Protein AF-A0A5J6SRC1-F1 (afdb_monomer_lite)

Radius of gyration: 18.3 Å; chains: 1; bounding box: 42×21×58 Å

Foldseek 3Di:
DVVVVVVVVVVVVVVLVCLLPQDFDDPVRLVVLVVVCLCPPDPVDPFPNDPCVPFPPVQWDKDKDQDDDDVSVSSSFIWIWIWGDDDPFTKIFTARRRPRHTDDIDGRRD

Structure (mmCIF, N/CA/C/O backbone):
data_AF-A0A5J6SRC1-F1
#
_entry.id   AF-A0A5J6SRC1-F1
#
loop_
_atom_site.group_PDB
_atom_site.id
_atom_site.type_symbol
_atom_site.label_atom_id
_atom_site.label_alt_id
_atom_site.label_comp_id
_atom_site.label_asym_id
_atom_site.label_entity_id
_atom_site.label_seq_id
_atom_site.pdbx_PDB_ins_code
_atom_site.Cartn_x
_atom_site.Cartn_y
_atom_site.Cartn_z
_atom_site.occupancy
_atom_site.B_iso_or_equiv
_atom_site.auth_seq_id
_atom_site.auth_comp_id
_atom_site.auth_asym_id
_atom_site.auth_atom_id
_atom_site.pdbx_PDB_model_num
ATOM 1 N N . MET A 1 1 ? 18.036 0.188 -40.058 1.00 63.09 1 MET A N 1
ATOM 2 C CA . MET A 1 1 ? 17.270 -0.714 -39.164 1.00 63.09 1 MET A CA 1
ATOM 3 C C . MET A 1 1 ? 17.969 -0.987 -37.830 1.00 63.09 1 MET A C 1
ATOM 5 O O . MET A 1 1 ? 17.403 -0.605 -36.818 1.00 63.09 1 MET A O 1
ATOM 9 N N . LYS A 1 2 ? 19.204 -1.527 -37.780 1.00 75.25 2 LYS A N 1
ATOM 10 C CA . LYS A 1 2 ? 19.902 -1.819 -36.500 1.00 75.25 2 LYS A CA 1
ATOM 11 C C . LYS A 1 2 ? 20.014 -0.628 -35.526 1.00 75.25 2 LYS A C 1
ATOM 13 O O . LYS A 1 2 ? 19.774 -0.808 -34.344 1.00 75.25 2 LYS A O 1
ATOM 18 N N . LYS A 1 3 ? 20.324 0.585 -36.006 1.00 82.38 3 LYS A N 1
ATOM 19 C CA . LYS A 1 3 ? 20.425 1.791 -35.151 1.00 82.38 3 LYS A CA 1
ATOM 20 C C . LYS A 1 3 ? 19.085 2.204 -34.522 1.00 82.38 3 LYS A C 1
ATOM 22 O O . LYS A 1 3 ? 19.060 2.622 -33.375 1.00 82.38 3 LYS A O 1
ATOM 27 N N . ILE A 1 4 ? 17.986 2.041 -35.261 1.00 87.44 4 ILE A N 1
ATOM 28 C CA . ILE A 1 4 ? 16.624 2.340 -34.788 1.00 87.44 4 ILE A CA 1
ATOM 29 C C . ILE A 1 4 ? 16.205 1.304 -33.740 1.00 87.44 4 ILE A C 1
ATOM 31 O O . ILE A 1 4 ? 15.677 1.664 -32.697 1.00 87.44 4 ILE A O 1
ATOM 35 N N . PHE A 1 5 ? 16.516 0.027 -33.988 1.00 89.25 5 PHE A N 1
ATOM 36 C CA . PHE A 1 5 ? 16.279 -1.055 -33.034 1.00 89.25 5 PHE A CA 1
ATOM 37 C C . PHE A 1 5 ? 17.030 -0.829 -31.715 1.00 89.25 5 PHE A C 1
ATOM 39 O O . PHE A 1 5 ? 16.420 -0.868 -30.655 1.00 89.25 5 PHE A O 1
ATOM 46 N N . TRP A 1 6 ? 18.328 -0.509 -31.774 1.00 92.06 6 TRP A N 1
ATOM 47 C CA . TRP A 1 6 ? 19.110 -0.191 -30.576 1.00 92.06 6 TRP A CA 1
ATOM 48 C C . TRP A 1 6 ? 18.601 1.056 -29.849 1.00 92.06 6 TRP A C 1
ATOM 50 O O . TRP A 1 6 ? 18.530 1.041 -28.625 1.00 92.06 6 TRP A O 1
ATOM 60 N N . GLY A 1 7 ? 18.191 2.095 -30.584 1.00 91.81 7 GLY A N 1
ATOM 61 C CA . GLY A 1 7 ? 17.549 3.270 -29.992 1.00 91.81 7 GLY A CA 1
ATOM 62 C C . GLY A 1 7 ? 16.294 2.899 -29.201 1.00 91.81 7 GLY A C 1
ATOM 63 O O . GLY A 1 7 ? 16.156 3.301 -28.052 1.00 91.81 7 GLY A O 1
ATOM 64 N N . LEU A 1 8 ? 15.432 2.053 -29.772 1.00 93.00 8 LEU A N 1
ATOM 65 C CA . LEU A 1 8 ? 14.214 1.588 -29.110 1.00 93.00 8 LEU A CA 1
ATOM 66 C C . LEU A 1 8 ? 14.512 0.737 -27.867 1.00 93.00 8 LEU A C 1
ATOM 68 O O . LEU A 1 8 ? 13.891 0.943 -26.829 1.00 93.00 8 LEU A O 1
ATOM 72 N N . VAL A 1 9 ? 15.493 -0.166 -27.938 1.00 92.56 9 VAL A N 1
ATOM 73 C CA . VAL A 1 9 ? 15.919 -0.981 -26.785 1.00 92.56 9 VAL A CA 1
ATOM 74 C C . VAL A 1 9 ? 16.428 -0.099 -25.643 1.00 92.56 9 VAL A C 1
ATOM 76 O O . VAL A 1 9 ? 16.044 -0.308 -24.493 1.00 92.56 9 VAL A O 1
ATOM 79 N N . VAL A 1 10 ? 17.240 0.918 -25.948 1.00 93.31 10 VAL A N 1
ATOM 80 C CA . VAL A 1 10 ? 17.735 1.869 -24.941 1.00 93.31 10 VAL A CA 1
ATOM 81 C C . VAL A 1 10 ? 16.585 2.678 -24.341 1.00 93.31 10 VAL A C 1
ATOM 83 O O . VAL A 1 10 ? 16.507 2.796 -23.121 1.00 93.31 10 VAL A O 1
ATOM 86 N N . SER A 1 11 ? 15.655 3.179 -25.160 1.00 91.25 11 SER A N 1
ATOM 87 C CA . SER A 1 11 ? 14.478 3.907 -24.668 1.00 91.25 11 SER A CA 1
ATOM 88 C C . SER A 1 11 ? 13.617 3.056 -23.732 1.00 91.25 11 SER A C 1
ATOM 90 O O . SER A 1 11 ? 13.216 3.535 -22.674 1.00 91.25 11 SER A O 1
ATOM 92 N N . VAL A 1 12 ? 13.377 1.786 -24.074 1.00 90.62 12 VAL A N 1
ATOM 93 C CA . VAL A 1 12 ? 12.644 0.851 -23.206 1.00 90.62 12 VAL A CA 1
ATOM 94 C C . VAL A 1 12 ? 13.405 0.617 -21.899 1.00 90.62 12 VAL A C 1
ATOM 96 O O . VAL A 1 12 ? 12.800 0.678 -20.832 1.00 90.62 12 VAL A O 1
ATOM 99 N N . GLY A 1 13 ? 14.725 0.421 -21.956 1.00 89.12 13 GLY A N 1
ATOM 100 C CA . GLY A 1 13 ? 15.557 0.250 -20.762 1.00 89.12 13 GLY A CA 1
ATOM 101 C C . GLY A 1 13 ? 15.501 1.448 -19.808 1.00 89.12 13 GLY A C 1
ATOM 102 O O . GLY A 1 13 ? 15.370 1.263 -18.599 1.00 89.12 13 GLY A O 1
ATOM 103 N N . ILE A 1 14 ? 15.524 2.674 -20.343 1.00 89.94 14 ILE A N 1
ATOM 104 C CA . ILE A 1 14 ? 15.403 3.906 -19.546 1.00 89.94 14 ILE A CA 1
ATOM 105 C C . ILE A 1 14 ? 14.032 3.982 -18.868 1.00 89.94 14 ILE A C 1
ATOM 107 O O . ILE A 1 14 ? 13.965 4.264 -17.674 1.00 89.94 14 ILE A O 1
ATOM 111 N N . LEU A 1 15 ? 12.947 3.691 -19.596 1.00 86.94 15 LEU A N 1
ATOM 112 C CA . LEU A 1 15 ? 11.597 3.686 -19.025 1.00 86.94 15 LEU A CA 1
ATOM 113 C C . LEU A 1 15 ? 11.468 2.655 -17.900 1.00 86.94 15 LEU A C 1
ATOM 115 O O . LEU A 1 15 ? 10.973 2.984 -16.826 1.00 86.94 15 LEU A O 1
ATOM 119 N N . PHE A 1 16 ? 11.966 1.434 -18.106 1.00 84.44 16 PHE A N 1
ATOM 120 C CA . PHE A 1 16 ? 11.972 0.410 -17.060 1.00 84.44 16 PHE A CA 1
ATOM 121 C C . PHE A 1 16 ? 12.766 0.855 -15.832 1.00 84.44 16 PHE A C 1
ATOM 123 O O . PHE A 1 16 ? 12.273 0.716 -14.716 1.00 84.44 16 PHE A O 1
ATOM 130 N N . SER A 1 17 ? 13.956 1.435 -16.023 1.00 83.94 17 SER A N 1
ATOM 131 C CA . SER A 1 17 ? 14.759 1.952 -14.909 1.00 83.94 17 SER A CA 1
ATOM 132 C C . SER A 1 17 ? 14.043 3.073 -14.155 1.00 83.94 17 SER A C 1
ATOM 134 O O . SER A 1 17 ? 14.117 3.115 -12.930 1.00 83.94 17 SER A O 1
ATOM 136 N N . TYR A 1 18 ? 13.343 3.960 -14.866 1.00 85.56 18 TYR A N 1
ATOM 137 C CA . TYR A 1 18 ? 12.572 5.045 -14.265 1.00 85.56 18 TYR A CA 1
ATOM 138 C C . TYR A 1 18 ? 11.439 4.508 -13.383 1.00 85.56 18 TYR A C 1
ATOM 140 O O . TYR A 1 18 ? 11.330 4.896 -12.223 1.00 85.56 18 TYR A O 1
ATOM 148 N N . TYR A 1 19 ? 10.644 3.563 -13.894 1.00 80.81 19 TYR A N 1
ATOM 149 C CA . TYR A 1 19 ? 9.563 2.950 -13.117 1.00 80.81 19 TYR A CA 1
ATOM 150 C C . TYR A 1 19 ? 10.077 2.121 -11.936 1.00 80.81 19 TYR A C 1
ATOM 152 O O . TYR A 1 19 ? 9.457 2.125 -10.877 1.00 80.81 19 TYR A O 1
ATOM 160 N N . TYR A 1 20 ? 11.218 1.447 -12.089 1.00 79.19 20 TYR A N 1
ATOM 161 C CA . TYR A 1 20 ? 11.799 0.624 -11.028 1.00 79.19 20 TYR A CA 1
ATOM 162 C C . TYR A 1 20 ? 12.347 1.454 -9.855 1.00 79.19 20 TYR A C 1
ATOM 164 O O . TYR A 1 20 ? 12.313 1.005 -8.713 1.00 79.19 20 TYR A O 1
ATOM 172 N N . GLN A 1 21 ? 12.854 2.661 -10.126 1.00 81.69 21 GLN A N 1
ATOM 173 C CA . GLN A 1 21 ? 13.412 3.569 -9.113 1.00 81.69 21 GLN A CA 1
ATOM 174 C C . GLN A 1 21 ? 12.392 4.571 -8.560 1.00 81.69 21 GLN A C 1
ATOM 176 O O . GLN A 1 21 ? 12.761 5.448 -7.777 1.00 81.69 21 GLN A O 1
ATOM 181 N N . MET A 1 22 ? 11.129 4.490 -8.982 1.00 81.88 22 MET A N 1
ATOM 182 C CA . MET A 1 22 ? 10.121 5.460 -8.576 1.00 81.88 22 MET A CA 1
ATOM 183 C C . MET A 1 22 ? 9.937 5.403 -7.046 1.00 81.88 22 MET A C 1
ATOM 185 O O . MET A 1 22 ? 9.818 4.308 -6.491 1.00 81.88 22 MET A O 1
ATOM 189 N N . PRO A 1 23 ? 9.957 6.546 -6.336 1.00 83.94 23 PRO A N 1
ATOM 190 C CA . PRO A 1 23 ? 9.818 6.543 -4.887 1.00 83.94 23 PRO A CA 1
ATOM 191 C C . PRO A 1 23 ? 8.415 6.076 -4.489 1.00 83.94 23 PRO A C 1
ATOM 193 O O . PRO A 1 23 ? 7.425 6.442 -5.125 1.00 83.94 23 PRO A O 1
ATOM 196 N N . ILE A 1 24 ? 8.346 5.273 -3.430 1.00 86.94 24 ILE A N 1
ATOM 197 C CA . ILE A 1 24 ? 7.088 4.865 -2.801 1.00 86.94 24 ILE A CA 1
ATOM 198 C C . ILE A 1 24 ? 6.754 5.792 -1.633 1.00 86.94 24 ILE A C 1
ATOM 200 O O . ILE A 1 24 ? 7.644 6.384 -1.019 1.00 86.94 24 ILE A O 1
ATOM 204 N N . MET A 1 25 ? 5.467 5.883 -1.321 1.00 86.00 25 MET A N 1
ATOM 205 C CA . MET A 1 25 ? 4.951 6.585 -0.159 1.00 86.00 25 MET A CA 1
ATOM 206 C C . MET A 1 25 ? 5.504 5.980 1.128 1.00 86.00 25 MET A C 1
ATOM 208 O O . MET A 1 25 ? 5.620 4.764 1.293 1.00 86.00 25 MET A O 1
ATOM 212 N N . THR A 1 26 ? 5.801 6.859 2.070 1.00 84.88 26 THR A N 1
ATOM 213 C CA . THR A 1 26 ? 6.153 6.500 3.438 1.00 84.88 26 THR A CA 1
ATOM 214 C C . THR A 1 26 ? 4.926 5.996 4.198 1.00 84.88 26 THR A C 1
ATOM 216 O O . THR A 1 26 ? 3.787 6.332 3.873 1.00 84.88 26 THR A O 1
ATOM 219 N N . ALA A 1 27 ? 5.143 5.236 5.274 1.00 79.50 27 ALA A N 1
ATOM 220 C CA . ALA A 1 27 ? 4.050 4.751 6.121 1.00 79.50 27 ALA A CA 1
ATOM 221 C C . ALA A 1 27 ? 3.148 5.889 6.648 1.00 79.50 27 ALA A C 1
ATOM 223 O O . ALA A 1 27 ? 1.937 5.711 6.769 1.00 79.50 27 ALA A O 1
ATOM 224 N N . ASN A 1 28 ? 3.717 7.073 6.907 1.00 80.38 28 ASN A N 1
ATOM 225 C CA . ASN A 1 28 ? 2.958 8.241 7.353 1.00 80.38 28 ASN A CA 1
ATOM 226 C C . ASN A 1 28 ? 2.031 8.778 6.250 1.00 80.38 28 ASN A C 1
ATOM 228 O O . ASN A 1 28 ? 0.850 9.004 6.491 1.00 80.38 28 ASN A O 1
ATOM 232 N N . GLU A 1 29 ? 2.535 8.919 5.022 1.00 85.69 29 GLU A N 1
ATOM 233 C CA . GLU A 1 29 ? 1.730 9.360 3.872 1.00 85.69 29 GLU A CA 1
ATOM 234 C C . GLU A 1 29 ? 0.600 8.375 3.552 1.00 85.69 29 GLU A C 1
ATOM 236 O O . GLU A 1 29 ? -0.528 8.789 3.281 1.00 85.69 29 GLU A O 1
ATOM 241 N N . VAL A 1 30 ? 0.883 7.070 3.638 1.00 84.06 30 VAL A N 1
ATOM 242 C CA . VAL A 1 30 ? -0.118 6.005 3.469 1.00 84.06 30 VAL A CA 1
ATOM 243 C C . VAL A 1 30 ? -1.204 6.116 4.536 1.00 84.06 30 VAL A C 1
ATOM 245 O O . VAL A 1 30 ? -2.388 6.042 4.216 1.00 84.06 30 VAL A O 1
ATOM 248 N N . THR A 1 31 ? -0.808 6.325 5.792 1.00 80.00 31 THR A N 1
ATOM 249 C CA . THR A 1 31 ? -1.740 6.449 6.919 1.00 80.00 31 THR A CA 1
ATOM 250 C C . THR A 1 31 ? -2.637 7.672 6.761 1.00 80.00 31 THR A C 1
ATOM 252 O O . THR A 1 31 ? -3.853 7.550 6.890 1.00 80.00 31 THR A O 1
ATOM 255 N N . ILE A 1 32 ? -2.067 8.830 6.407 1.00 83.12 32 ILE A N 1
ATOM 256 C CA . ILE A 1 32 ? -2.826 10.062 6.147 1.00 83.12 32 ILE A CA 1
ATOM 257 C C . ILE A 1 32 ? -3.849 9.834 5.030 1.00 83.12 32 ILE A C 1
ATOM 259 O O . ILE A 1 32 ? -5.021 10.164 5.194 1.00 83.12 32 ILE A O 1
ATOM 263 N N . LYS A 1 33 ? -3.450 9.199 3.924 1.00 84.19 33 LYS A N 1
ATOM 264 C CA . LYS A 1 33 ? -4.380 8.899 2.831 1.00 84.19 33 LYS A CA 1
ATOM 265 C C . LYS A 1 33 ? -5.473 7.910 3.202 1.00 84.19 33 LYS A C 1
ATOM 267 O O . LYS A 1 33 ? -6.613 8.074 2.779 1.00 84.19 33 LYS A O 1
ATOM 272 N N . ALA A 1 34 ? -5.143 6.873 3.965 1.00 79.62 34 ALA A N 1
ATOM 273 C CA . ALA A 1 34 ? -6.142 5.923 4.431 1.00 79.62 34 ALA A CA 1
ATOM 274 C C . ALA A 1 34 ? -7.170 6.612 5.336 1.00 79.62 34 ALA A C 1
ATOM 276 O O . ALA A 1 34 ? -8.368 6.412 5.164 1.00 79.62 34 ALA A O 1
ATOM 277 N N . ILE A 1 35 ? -6.704 7.485 6.232 1.00 77.81 35 ILE A N 1
ATOM 278 C CA . ILE A 1 35 ? -7.541 8.358 7.059 1.00 77.81 35 ILE A CA 1
ATOM 279 C C . ILE A 1 35 ? -8.471 9.212 6.187 1.00 77.81 35 ILE A C 1
ATOM 281 O O . ILE A 1 35 ? -9.676 9.230 6.427 1.00 77.81 35 ILE A O 1
ATOM 285 N N . GLU A 1 36 ? -7.950 9.878 5.155 1.00 81.56 36 GLU A N 1
ATOM 286 C CA . GLU A 1 36 ? -8.763 10.686 4.234 1.00 81.56 36 GLU A CA 1
ATOM 287 C C . GLU A 1 36 ? -9.857 9.857 3.539 1.00 81.56 36 GLU A C 1
ATOM 289 O O . GLU A 1 36 ? -11.005 10.297 3.448 1.00 81.56 36 GLU A O 1
ATOM 294 N N . ILE A 1 37 ? -9.523 8.641 3.093 1.00 79.00 37 ILE A N 1
ATOM 295 C CA . ILE A 1 37 ? -10.468 7.716 2.448 1.00 79.00 37 ILE A CA 1
ATOM 296 C C . ILE A 1 37 ? -11.547 7.252 3.432 1.00 79.00 37 ILE A C 1
ATOM 298 O O . ILE A 1 37 ? -12.705 7.125 3.051 1.00 79.00 37 ILE A O 1
ATOM 302 N N . LEU A 1 38 ? -11.199 7.023 4.697 1.00 75.38 38 LEU A N 1
ATOM 303 C CA . LEU A 1 38 ? -12.147 6.572 5.720 1.00 75.38 38 LEU A CA 1
ATOM 304 C C . LEU A 1 38 ? -13.078 7.683 6.207 1.00 75.38 38 LEU A C 1
ATOM 306 O O . LEU A 1 38 ? -14.211 7.402 6.580 1.00 75.38 38 LEU A O 1
ATOM 310 N N . GLN A 1 39 ? -12.631 8.942 6.185 1.00 75.31 39 GLN A N 1
ATOM 311 C CA . GLN A 1 39 ? -13.484 10.094 6.507 1.00 75.31 39 GLN A CA 1
ATOM 312 C C . GLN A 1 39 ? -14.510 10.386 5.410 1.00 75.31 39 GLN A C 1
ATOM 314 O O . GLN A 1 39 ? -15.596 10.893 5.694 1.00 75.31 39 GLN A O 1
ATOM 319 N N . LYS A 1 40 ? -14.158 10.101 4.154 1.00 74.94 40 LYS A N 1
ATOM 320 C CA . LYS A 1 40 ? -15.038 10.237 2.991 1.00 74.94 40 LYS A CA 1
ATOM 321 C C . LYS A 1 40 ? -15.008 8.946 2.179 1.00 74.94 40 LYS A C 1
ATOM 323 O O . LYS A 1 40 ? -14.422 8.933 1.090 1.00 74.94 40 LYS A O 1
ATOM 328 N N . PRO A 1 41 ? -15.624 7.867 2.698 1.00 71.69 41 PRO A N 1
ATOM 329 C CA . PRO A 1 41 ? -15.702 6.633 1.947 1.00 71.69 41 PRO A CA 1
ATOM 330 C C . PRO A 1 41 ? -16.473 6.906 0.645 1.00 71.69 41 PRO A C 1
ATOM 332 O O . PRO A 1 41 ? -17.420 7.700 0.649 1.00 71.69 41 PRO A O 1
ATOM 335 N N . PRO A 1 42 ? -16.074 6.297 -0.483 1.00 68.94 42 PRO A N 1
ATOM 336 C CA . PRO A 1 42 ? -16.867 6.333 -1.707 1.00 68.94 42 PRO A CA 1
ATOM 337 C C . PRO A 1 42 ? -18.315 5.911 -1.410 1.00 68.94 42 PRO A C 1
ATOM 339 O O . PRO A 1 42 ? -18.516 5.003 -0.611 1.00 68.94 42 PRO A O 1
ATOM 342 N N . GLU A 1 43 ? -19.322 6.512 -2.055 1.00 67.31 43 GLU A N 1
ATOM 343 C CA . GLU A 1 43 ? -20.749 6.189 -1.808 1.00 67.31 43 GLU A CA 1
ATOM 344 C C . GLU A 1 43 ? -21.082 4.696 -1.983 1.00 67.31 43 GLU A C 1
ATOM 346 O O . GLU A 1 43 ? -22.028 4.174 -1.397 1.00 67.31 43 GLU A O 1
ATOM 351 N N . GLU A 1 44 ? -20.269 3.995 -2.771 1.00 66.50 44 GLU A N 1
ATOM 352 C CA . GLU A 1 44 ? -20.336 2.551 -2.991 1.00 66.50 44 GLU A CA 1
ATOM 353 C C . GLU A 1 44 ? -20.049 1.735 -1.717 1.00 66.50 44 GLU A C 1
ATOM 355 O O . GLU A 1 44 ? -20.306 0.530 -1.673 1.00 66.50 44 GLU A O 1
ATOM 360 N N . TRP A 1 45 ? -19.514 2.367 -0.672 1.00 67.00 45 TRP A N 1
ATOM 361 C CA . TRP A 1 45 ? -19.098 1.722 0.563 1.00 67.00 45 TRP A CA 1
ATOM 362 C C . TRP A 1 45 ? -20.042 2.031 1.715 1.00 67.00 45 TRP A C 1
ATOM 364 O O . TRP A 1 45 ? -20.146 3.154 2.199 1.00 67.00 45 TRP A O 1
ATOM 374 N N . LYS A 1 46 ? -20.661 0.973 2.242 1.00 60.53 46 LYS A N 1
ATOM 375 C CA . LYS A 1 46 ? -21.431 0.998 3.492 1.00 60.53 46 LYS A CA 1
ATOM 376 C C . LYS A 1 46 ? -20.521 0.834 4.711 1.00 60.53 46 LYS A C 1
ATOM 378 O O . LYS A 1 46 ? -20.829 0.049 5.602 1.00 60.53 46 LYS A O 1
ATOM 383 N N . PHE A 1 47 ? -19.373 1.508 4.724 1.00 62.94 47 PHE A N 1
ATOM 384 C CA . PHE A 1 47 ? -18.524 1.485 5.908 1.00 62.94 47 PHE A CA 1
ATOM 385 C C . PHE A 1 47 ? -19.148 2.412 6.959 1.00 62.94 47 PHE A C 1
ATOM 387 O O . PHE A 1 47 ? -19.498 3.546 6.614 1.00 62.94 47 PHE A O 1
ATOM 394 N N . PRO A 1 48 ? -19.348 1.965 8.212 1.00 60.00 48 PRO A N 1
ATOM 395 C CA . PRO A 1 48 ? -19.792 2.870 9.261 1.00 60.00 48 PRO A CA 1
ATOM 396 C C . PRO A 1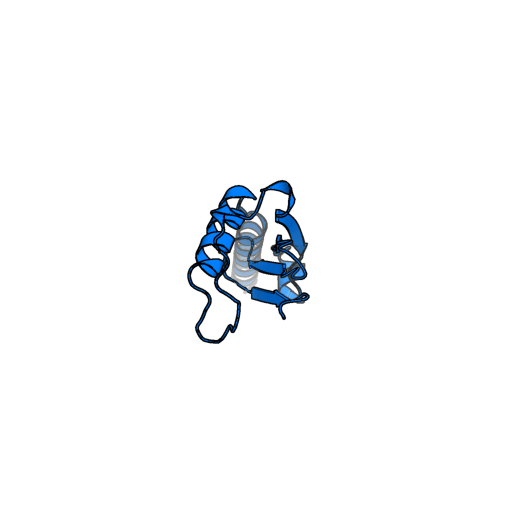 48 ? -18.765 3.995 9.387 1.00 60.00 48 PRO A C 1
ATOM 398 O O . PRO A 1 48 ? -17.561 3.752 9.341 1.00 60.00 48 PRO A O 1
ATOM 401 N N . TYR A 1 49 ? -19.229 5.235 9.505 1.00 61.41 49 TYR A N 1
ATOM 402 C CA . TYR A 1 49 ? -18.341 6.358 9.777 1.00 61.41 49 TYR A CA 1
ATOM 403 C C . TYR A 1 49 ? -17.627 6.091 11.108 1.00 61.41 49 TYR A C 1
ATOM 405 O O . TYR A 1 49 ? -18.267 6.086 12.159 1.00 61.41 49 TYR A O 1
ATOM 413 N N . VAL A 1 50 ? -16.323 5.815 11.057 1.00 61.28 50 VAL A N 1
ATOM 414 C CA . VAL A 1 50 ? -15.502 5.613 12.253 1.00 61.28 50 VAL A CA 1
ATOM 415 C C . VAL A 1 50 ? -14.783 6.919 12.545 1.00 61.28 50 VAL A C 1
ATOM 417 O O . VAL A 1 50 ? -14.006 7.413 11.724 1.00 61.28 50 VAL A O 1
ATOM 420 N N . GLU A 1 51 ? -15.029 7.491 13.723 1.00 60.66 51 GLU A N 1
ATOM 421 C CA . GLU A 1 51 ? -14.237 8.620 14.192 1.00 60.66 51 GLU A CA 1
ATOM 422 C C . GLU A 1 51 ? -12.807 8.148 14.463 1.00 60.66 51 GLU A C 1
ATOM 424 O O . GLU A 1 51 ? -12.502 7.503 15.459 1.00 60.66 51 GLU A O 1
ATOM 429 N N . LEU A 1 52 ? -11.896 8.498 13.556 1.00 60.47 52 LEU A N 1
ATOM 430 C CA . LEU A 1 52 ? -10.480 8.123 13.619 1.00 60.47 52 LEU A CA 1
ATOM 431 C C . LEU A 1 52 ? -9.763 8.578 14.899 1.00 60.47 52 LEU A C 1
ATOM 433 O O . LEU A 1 52 ? -8.691 8.065 15.203 1.00 60.47 52 LEU A O 1
ATOM 437 N N . LYS A 1 53 ? -10.339 9.526 15.653 1.00 60.09 53 LYS A N 1
ATOM 438 C CA . LYS A 1 53 ? -9.825 9.934 16.969 1.00 60.09 53 LYS A CA 1
ATOM 439 C C . LYS A 1 53 ? -9.843 8.797 17.992 1.00 60.09 53 LYS A C 1
ATOM 441 O O . LYS A 1 53 ? -9.045 8.844 18.923 1.00 60.09 53 LYS A O 1
ATOM 446 N N . ASP A 1 54 ? -10.690 7.791 17.792 1.00 62.25 54 ASP A N 1
ATOM 447 C CA . ASP A 1 54 ? -10.831 6.652 18.699 1.00 62.25 54 ASP A CA 1
ATOM 448 C C . ASP A 1 54 ? -9.944 5.456 18.326 1.00 62.25 54 ASP A C 1
ATOM 450 O O . ASP A 1 54 ? -9.937 4.454 19.040 1.00 62.25 54 ASP A O 1
ATOM 454 N N . ILE A 1 55 ? -9.190 5.527 17.221 1.00 68.38 55 ILE A N 1
ATOM 455 C CA . ILE A 1 55 ? -8.336 4.420 16.778 1.00 68.38 55 ILE A CA 1
ATOM 456 C C . ILE A 1 55 ? -6.899 4.673 17.248 1.00 68.38 55 ILE A C 1
ATOM 458 O O . ILE A 1 55 ? -6.216 5.535 16.687 1.00 68.38 55 ILE A O 1
ATOM 462 N N . PRO A 1 56 ? -6.395 3.938 18.255 1.00 72.75 56 PRO A N 1
ATOM 463 C CA . PRO A 1 56 ? -4.997 4.048 18.642 1.00 72.75 56 PRO A CA 1
ATOM 464 C C . PRO A 1 56 ? -4.099 3.585 17.487 1.00 72.75 56 PRO A C 1
ATOM 466 O O . PRO A 1 56 ? -4.419 2.629 16.783 1.00 72.75 56 PRO A O 1
ATOM 469 N N . LEU A 1 57 ? -2.941 4.232 17.318 1.00 70.81 57 LEU A N 1
ATOM 470 C CA . LEU A 1 57 ? -1.942 3.872 16.294 1.00 70.81 57 LEU A CA 1
ATOM 471 C C . LEU A 1 57 ? -1.533 2.391 16.359 1.00 70.81 57 LEU A C 1
ATOM 473 O O . LEU A 1 57 ? -1.201 1.796 15.343 1.00 70.81 57 LEU A O 1
ATOM 477 N N . GLU A 1 58 ? -1.602 1.794 17.547 1.00 76.94 58 GLU A N 1
ATOM 478 C CA . GLU A 1 58 ? -1.331 0.377 17.821 1.00 76.94 58 GLU A CA 1
ATOM 479 C C . GLU A 1 58 ? -2.271 -0.574 17.061 1.00 76.94 58 GLU A C 1
ATOM 481 O O . GLU A 1 58 ? -1.905 -1.707 16.746 1.00 76.94 58 GLU A O 1
ATOM 486 N N . ASN A 1 59 ? -3.471 -0.095 16.727 1.00 79.50 59 ASN A N 1
ATOM 487 C CA . ASN A 1 59 ? -4.478 -0.838 15.981 1.00 79.50 59 ASN A CA 1
ATOM 488 C C . ASN A 1 59 ? -4.361 -0.647 14.464 1.00 79.50 59 ASN A C 1
ATOM 490 O O . ASN A 1 59 ? -5.140 -1.246 13.720 1.00 79.50 59 ASN A O 1
ATOM 494 N N . ILE A 1 60 ? -3.414 0.174 14.001 1.00 80.44 60 ILE A N 1
ATOM 495 C CA . ILE A 1 60 ? -3.146 0.412 12.585 1.00 80.44 60 ILE A CA 1
ATOM 496 C C . ILE A 1 60 ? -1.887 -0.364 12.206 1.00 80.44 60 ILE A C 1
ATOM 498 O O . ILE A 1 60 ? -0.777 -0.042 12.626 1.00 80.44 60 ILE A O 1
ATOM 502 N N . GLN A 1 61 ? -2.051 -1.391 11.380 1.00 86.00 61 GLN A N 1
ATOM 503 C CA . GLN A 1 61 ? -0.935 -2.134 10.810 1.00 86.00 61 GLN A CA 1
ATOM 504 C C . GLN A 1 61 ? -0.733 -1.715 9.364 1.00 86.00 61 GLN A C 1
ATOM 506 O O . GLN A 1 61 ? -1.650 -1.817 8.559 1.00 86.00 61 GLN A O 1
ATOM 511 N N . VAL A 1 62 ? 0.481 -1.279 9.032 1.00 86.56 62 VAL A N 1
ATOM 512 C CA . VAL A 1 62 ? 0.863 -0.927 7.662 1.00 86.56 62 VAL A CA 1
ATOM 513 C C . VAL A 1 62 ? 1.876 -1.942 7.162 1.00 86.56 62 VAL A C 1
ATOM 515 O O . VAL A 1 62 ? 2.919 -2.144 7.785 1.00 86.56 62 VAL A O 1
ATOM 518 N N . GLN A 1 63 ? 1.579 -2.578 6.037 1.00 89.00 63 GLN A N 1
ATOM 519 C CA . GLN A 1 63 ? 2.448 -3.554 5.392 1.00 89.00 63 GLN A CA 1
ATOM 520 C C . GLN A 1 63 ? 2.671 -3.169 3.935 1.00 89.00 63 GLN A C 1
ATOM 522 O O . GLN A 1 63 ? 1.746 -2.768 3.236 1.00 89.00 63 GLN A O 1
ATOM 527 N N . LEU A 1 64 ? 3.910 -3.298 3.467 1.00 88.75 64 LEU A N 1
ATOM 528 C CA . LEU A 1 64 ? 4.238 -3.158 2.054 1.00 88.75 64 LEU A CA 1
ATOM 529 C C . LEU A 1 64 ? 4.215 -4.548 1.421 1.00 88.75 64 LEU A C 1
ATOM 531 O O . LEU A 1 64 ? 4.958 -5.434 1.848 1.00 88.75 64 LEU A O 1
ATOM 535 N N . THR A 1 65 ? 3.377 -4.739 0.411 1.00 88.88 65 THR A N 1
ATOM 536 C CA . THR A 1 65 ? 3.247 -6.013 -0.296 1.00 88.88 65 THR A CA 1
ATOM 537 C C . THR A 1 65 ? 3.385 -5.808 -1.808 1.00 88.88 65 THR A C 1
ATOM 539 O O . THR A 1 65 ? 3.115 -4.724 -2.331 1.00 88.88 65 THR A O 1
ATOM 542 N N . PRO A 1 66 ? 3.822 -6.825 -2.569 1.00 87.12 66 PRO A N 1
ATOM 543 C CA . PRO A 1 66 ? 3.844 -6.735 -4.023 1.00 87.12 66 PRO A CA 1
ATOM 544 C C . PRO A 1 66 ? 2.423 -6.666 -4.587 1.00 87.12 66 PRO A C 1
ATOM 546 O O . PRO A 1 66 ? 1.575 -7.497 -4.256 1.00 87.12 66 PRO A O 1
ATOM 549 N N . GLN A 1 67 ? 2.171 -5.737 -5.509 1.00 87.06 67 GLN A N 1
ATOM 550 C CA . GLN A 1 67 ? 0.874 -5.647 -6.171 1.00 87.06 67 GLN A CA 1
ATOM 551 C C . GLN A 1 67 ? 0.647 -6.866 -7.086 1.00 87.06 67 GLN A C 1
ATOM 553 O O . GLN A 1 67 ? 1.527 -7.284 -7.848 1.00 87.06 67 GLN A O 1
ATOM 558 N N . ALA A 1 68 ? -0.561 -7.434 -7.053 1.00 84.50 68 ALA A N 1
ATOM 559 C CA . ALA A 1 68 ? -0.923 -8.573 -7.896 1.00 84.50 68 ALA A CA 1
ATOM 560 C C . ALA A 1 68 ? -0.905 -8.220 -9.400 1.00 84.50 68 ALA A C 1
ATOM 562 O O . ALA A 1 68 ? -1.240 -7.105 -9.794 1.00 84.50 68 ALA A O 1
ATOM 563 N N . GLY A 1 69 ? -0.548 -9.186 -10.255 1.00 85.06 69 GLY A N 1
ATOM 564 C CA . GLY A 1 69 ? -0.537 -9.049 -11.721 1.00 85.06 69 GLY A CA 1
ATOM 565 C C . GLY A 1 69 ? 0.846 -9.227 -12.361 1.00 85.06 69 GLY A C 1
ATOM 566 O O . GLY A 1 69 ? 1.872 -8.926 -11.757 1.00 85.06 69 GLY A O 1
ATOM 567 N N . PHE A 1 70 ? 0.885 -9.731 -13.600 1.00 83.44 70 PHE A N 1
ATOM 568 C CA . PHE A 1 70 ? 2.141 -10.057 -14.295 1.00 83.44 70 PHE A CA 1
ATOM 569 C C . PHE A 1 70 ? 3.02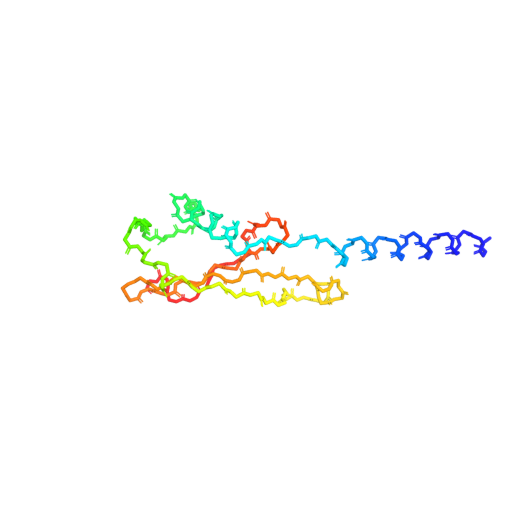4 -8.823 -14.539 1.00 83.44 70 PHE A C 1
ATOM 571 O O . PHE A 1 70 ? 4.199 -8.827 -14.182 1.00 83.44 70 PHE A O 1
ATOM 578 N N . LEU A 1 71 ? 2.446 -7.744 -15.079 1.00 81.00 71 LEU A N 1
ATOM 579 C CA . LEU A 1 71 ? 3.173 -6.493 -15.323 1.00 81.00 71 LEU A CA 1
ATOM 580 C C . LEU A 1 71 ? 3.645 -5.839 -14.020 1.00 81.00 71 LEU A C 1
ATOM 582 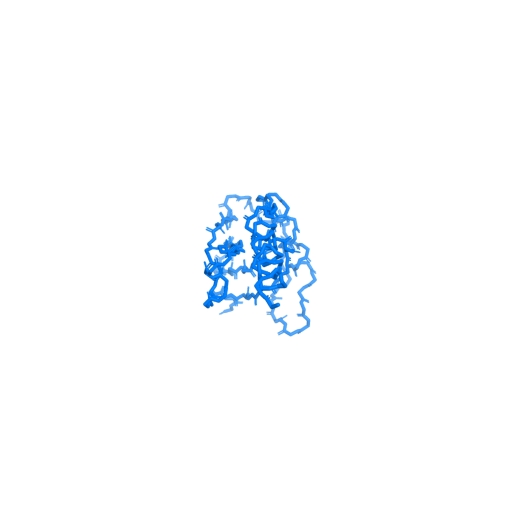O O . LEU A 1 71 ? 4.771 -5.361 -13.955 1.00 81.00 71 LEU A O 1
ATOM 586 N N . ASN A 1 72 ? 2.816 -5.881 -12.975 1.00 83.44 72 ASN A N 1
ATOM 587 C CA . ASN A 1 72 ? 3.150 -5.328 -11.663 1.00 83.44 72 ASN A CA 1
ATOM 588 C C . ASN A 1 72 ? 4.353 -6.050 -11.046 1.00 83.44 72 ASN A C 1
ATOM 590 O O . ASN A 1 72 ? 5.273 -5.397 -10.566 1.00 83.44 72 ASN A O 1
ATOM 594 N N . LYS A 1 73 ? 4.412 -7.383 -11.159 1.00 81.94 73 LYS A N 1
ATOM 595 C CA . LYS A 1 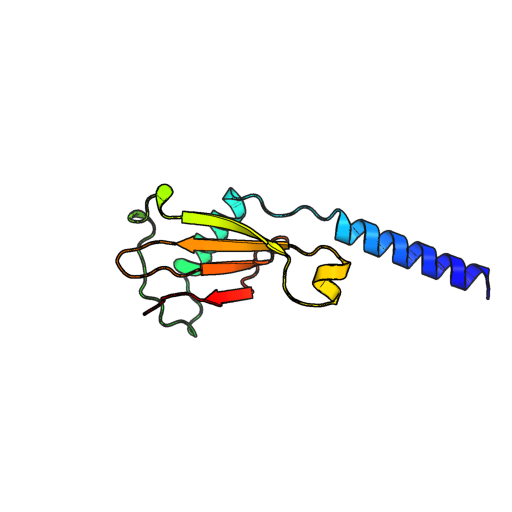73 ? 5.585 -8.167 -10.742 1.00 81.94 73 LYS A CA 1
ATOM 596 C C . LYS A 1 73 ? 6.834 -7.839 -11.562 1.00 81.94 73 LYS A C 1
ATOM 598 O O . LYS A 1 73 ? 7.911 -7.738 -10.987 1.00 81.94 73 LYS A O 1
ATOM 603 N N . LEU A 1 74 ? 6.701 -7.644 -12.877 1.00 80.62 74 LEU A N 1
ATOM 604 C CA . LEU A 1 74 ? 7.834 -7.302 -13.750 1.00 80.62 74 LEU A CA 1
ATOM 605 C C . LEU A 1 74 ? 8.476 -5.956 -13.397 1.00 80.62 74 LEU A C 1
ATOM 607 O O . LEU A 1 74 ? 9.695 -5.836 -13.460 1.00 80.62 74 LEU A O 1
ATOM 611 N N . VAL A 1 75 ? 7.673 -4.956 -13.027 1.00 82.56 75 VAL A N 1
ATOM 612 C CA . VAL A 1 75 ? 8.172 -3.622 -12.640 1.00 82.56 75 VAL A CA 1
ATOM 613 C C . VAL A 1 75 ? 8.346 -3.465 -11.126 1.00 82.56 75 VAL A C 1
ATOM 615 O O . VAL A 1 75 ? 8.555 -2.355 -10.652 1.00 82.56 75 VAL A O 1
ATOM 618 N N . ASN A 1 76 ? 8.267 -4.566 -10.368 1.00 81.69 76 ASN A N 1
ATOM 619 C CA . ASN A 1 76 ? 8.364 -4.592 -8.905 1.00 81.69 76 ASN A CA 1
ATOM 620 C C . ASN A 1 76 ? 7.405 -3.614 -8.197 1.00 81.69 76 ASN A C 1
ATOM 622 O O . ASN A 1 76 ? 7.745 -2.990 -7.189 1.00 81.69 76 ASN A O 1
ATOM 626 N N . LYS A 1 77 ? 6.192 -3.474 -8.735 1.00 86.94 77 LYS A N 1
ATOM 627 C CA . LYS A 1 77 ? 5.195 -2.538 -8.231 1.00 86.94 77 LYS A CA 1
ATOM 628 C C . LYS A 1 77 ? 4.703 -2.966 -6.849 1.00 86.94 77 LYS A C 1
ATOM 630 O O . LYS A 1 77 ? 4.216 -4.084 -6.677 1.00 86.94 77 LYS A O 1
ATOM 635 N N . GLN A 1 78 ? 4.806 -2.060 -5.887 1.00 90.19 78 GLN A N 1
ATOM 636 C CA . GLN A 1 78 ? 4.358 -2.254 -4.512 1.00 90.19 78 GLN A CA 1
ATOM 637 C C . GLN A 1 78 ? 2.953 -1.681 -4.270 1.00 90.19 78 GLN A C 1
ATOM 639 O O . GLN A 1 78 ? 2.524 -0.721 -4.919 1.00 90.19 78 GLN A O 1
ATOM 644 N N . GLN A 1 79 ? 2.261 -2.257 -3.295 1.00 92.62 79 GLN A N 1
ATOM 645 C CA . GLN A 1 79 ? 1.056 -1.730 -2.671 1.00 92.62 79 GLN A CA 1
ATOM 646 C C . GLN A 1 79 ? 1.265 -1.655 -1.154 1.00 92.62 79 GLN A C 1
AT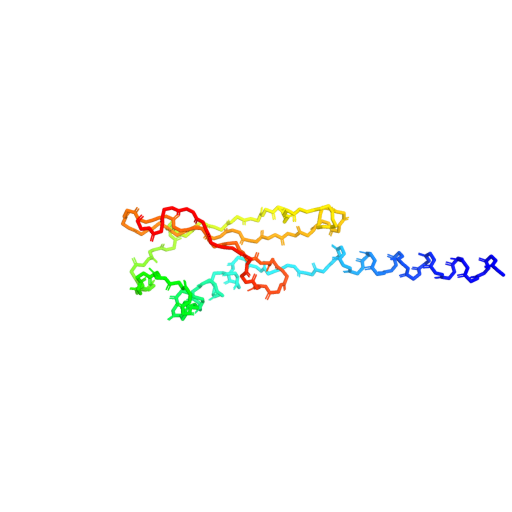OM 648 O O . GLN A 1 79 ? 2.035 -2.423 -0.581 1.00 92.62 79 GLN A O 1
ATOM 653 N N . CYS A 1 80 ? 0.593 -0.716 -0.509 1.00 91.25 80 CYS A N 1
ATOM 654 C CA . CYS A 1 80 ? 0.555 -0.587 0.935 1.00 91.25 80 CYS A CA 1
ATOM 655 C C . CYS A 1 80 ? -0.792 -1.104 1.428 1.00 91.25 80 CYS A C 1
ATOM 657 O O . CYS A 1 80 ? -1.836 -0.581 1.048 1.00 91.25 80 CYS A O 1
ATOM 659 N N . GLU A 1 81 ? -0.762 -2.125 2.266 1.00 90.94 81 GLU A N 1
ATOM 660 C CA . GLU A 1 81 ? -1.926 -2.667 2.948 1.00 90.94 81 GLU A CA 1
ATOM 661 C C . GLU A 1 81 ? -1.996 -2.067 4.345 1.00 90.94 81 GLU A C 1
ATOM 663 O O . GLU A 1 81 ? -1.045 -2.157 5.121 1.00 90.94 81 GLU A O 1
ATOM 668 N N . LEU A 1 82 ? -3.112 -1.417 4.646 1.00 88.19 82 LEU A N 1
ATOM 669 C CA . LEU A 1 82 ? -3.365 -0.785 5.925 1.00 88.19 82 LEU A CA 1
ATOM 670 C C . LEU A 1 82 ? -4.546 -1.480 6.592 1.00 88.19 82 LEU A C 1
ATOM 672 O O . LEU A 1 82 ? -5.686 -1.316 6.167 1.00 88.19 82 LEU A O 1
ATOM 676 N N . THR A 1 83 ? -4.263 -2.269 7.620 1.00 87.56 83 THR A N 1
ATOM 677 C CA . THR A 1 83 ? -5.270 -2.977 8.409 1.00 87.56 83 THR A CA 1
ATOM 678 C C . THR A 1 83 ? -5.596 -2.175 9.653 1.00 87.56 83 THR A C 1
ATOM 680 O O . THR A 1 83 ? -4.693 -1.781 10.391 1.00 87.56 83 THR A O 1
ATOM 683 N N . ILE A 1 84 ? -6.882 -1.945 9.892 1.00 83.25 84 ILE A N 1
ATOM 684 C CA . ILE A 1 84 ? -7.368 -1.179 11.038 1.00 83.25 84 ILE A CA 1
ATOM 685 C C . ILE A 1 84 ? -8.192 -2.097 11.912 1.00 83.25 84 ILE A C 1
ATOM 687 O O . ILE A 1 84 ? -9.206 -2.613 11.466 1.00 83.25 84 ILE A O 1
ATOM 691 N N . LYS A 1 85 ? -7.785 -2.260 13.168 1.00 83.31 85 LYS A N 1
ATOM 692 C CA . LYS A 1 85 ? -8.567 -2.987 14.169 1.00 83.31 85 LYS A CA 1
ATOM 693 C C . LYS A 1 85 ? -9.470 -2.029 14.931 1.00 83.31 85 LYS A C 1
ATOM 695 O O . LYS A 1 85 ? -8.989 -1.156 15.657 1.00 83.31 85 LYS A O 1
ATOM 700 N N . TYR A 1 86 ? -10.778 -2.201 14.793 1.00 76.50 86 TYR A N 1
ATOM 701 C CA . TYR A 1 86 ? -11.761 -1.402 15.513 1.00 76.50 86 TYR A CA 1
ATOM 702 C C . TYR A 1 86 ? -12.943 -2.266 15.951 1.00 76.50 86 TYR A C 1
ATOM 704 O O . TYR A 1 86 ? -13.732 -2.704 15.120 1.00 76.50 86 TYR A O 1
ATOM 712 N N . GLN A 1 87 ? -13.087 -2.475 17.263 1.00 77.88 87 GLN A N 1
ATOM 713 C CA . GLN A 1 87 ? -14.101 -3.374 17.834 1.00 77.88 87 GLN A CA 1
ATOM 714 C C . GLN A 1 87 ? -14.018 -4.773 17.185 1.00 77.88 87 GLN A C 1
ATOM 716 O O . GLN A 1 87 ? -12.953 -5.385 17.236 1.00 77.88 87 GLN A O 1
ATOM 721 N N . ASP A 1 88 ? -15.099 -5.252 16.564 1.00 76.81 88 ASP A N 1
ATOM 722 C CA . ASP A 1 88 ? -15.164 -6.531 15.839 1.00 76.81 88 ASP A CA 1
ATOM 723 C C . ASP A 1 88 ? -14.827 -6.400 14.335 1.00 76.81 88 ASP A C 1
ATOM 725 O O . ASP A 1 88 ? -14.927 -7.370 13.582 1.00 76.81 88 ASP A O 1
ATOM 729 N N . LEU A 1 89 ? -14.431 -5.204 13.879 1.00 77.25 89 LEU A N 1
ATOM 730 C CA . LEU A 1 89 ? -14.061 -4.915 12.492 1.00 77.25 89 LEU A CA 1
ATOM 731 C C . LEU A 1 89 ? -12.536 -4.917 12.316 1.00 77.25 89 LEU A C 1
ATOM 733 O O . LEU A 1 89 ? -11.790 -4.342 13.113 1.00 77.25 89 LEU A O 1
ATOM 737 N N . GLU A 1 90 ? -12.082 -5.515 11.216 1.00 84.06 90 GLU A N 1
ATOM 738 C CA . GLU A 1 90 ? -10.673 -5.544 10.802 1.00 84.06 90 GLU A CA 1
ATOM 739 C C . GLU A 1 90 ? -10.548 -5.289 9.283 1.00 84.06 90 GLU A C 1
ATOM 741 O O . GLU A 1 90 ? -10.088 -6.156 8.537 1.00 84.06 90 GLU A O 1
ATOM 746 N N . PRO A 1 91 ? -11.003 -4.125 8.770 1.00 83.88 91 PRO A N 1
ATOM 747 C CA . PRO A 1 91 ? -10.792 -3.751 7.374 1.00 83.88 91 PRO A CA 1
ATOM 748 C C . PRO A 1 91 ? -9.303 -3.637 7.039 1.00 83.88 91 PRO A C 1
ATOM 750 O O . PRO A 1 91 ? -8.528 -3.009 7.762 1.00 83.88 91 PRO A O 1
ATOM 753 N N . THR A 1 92 ? -8.936 -4.129 5.862 1.00 87.69 92 THR A N 1
ATOM 754 C CA . THR A 1 92 ? -7.651 -3.883 5.212 1.00 87.69 92 THR A CA 1
ATOM 755 C C . THR A 1 92 ? -7.864 -3.041 3.963 1.00 87.69 92 THR A C 1
ATOM 757 O O . THR A 1 92 ? -8.582 -3.441 3.047 1.00 87.69 92 THR A O 1
ATOM 760 N N . LEU A 1 93 ? -7.215 -1.879 3.910 1.00 87.62 93 LEU A N 1
ATOM 761 C CA . LEU A 1 93 ? -7.157 -0.995 2.754 1.00 87.62 93 LEU A CA 1
ATOM 762 C C . LEU A 1 93 ? -5.884 -1.271 1.962 1.00 87.62 93 LEU A C 1
ATOM 764 O O . LEU A 1 93 ? -4.789 -0.992 2.438 1.00 87.62 93 LEU A O 1
ATOM 768 N N . ALA A 1 94 ? -6.016 -1.763 0.735 1.00 90.06 94 ALA A N 1
ATOM 769 C CA . ALA A 1 94 ? -4.905 -1.862 -0.202 1.00 90.06 94 ALA A CA 1
ATOM 770 C C . ALA A 1 94 ? -4.812 -0.578 -1.035 1.00 90.06 94 ALA A C 1
ATOM 772 O O . ALA A 1 94 ? -5.724 -0.237 -1.792 1.00 90.06 94 ALA A O 1
ATOM 773 N N . LEU A 1 95 ? -3.690 0.122 -0.913 1.00 90.38 95 LEU A N 1
ATOM 774 C CA . LEU A 1 95 ? -3.368 1.374 -1.592 1.00 90.38 95 LEU A CA 1
ATOM 775 C C . LEU A 1 95 ? -2.180 1.156 -2.530 1.00 90.38 95 LEU A C 1
ATOM 777 O O . LEU A 1 95 ? -1.216 0.487 -2.188 1.00 90.38 95 LEU A O 1
ATOM 781 N N . ASP A 1 96 ? -2.210 1.748 -3.715 1.00 89.44 96 ASP A N 1
ATOM 782 C CA . ASP A 1 96 ? -1.058 1.795 -4.612 1.00 89.44 96 ASP A CA 1
ATOM 783 C C . ASP A 1 96 ? 0.068 2.587 -3.934 1.00 89.44 96 ASP A C 1
ATOM 785 O O . ASP A 1 96 ? -0.125 3.751 -3.584 1.00 89.44 96 ASP A O 1
ATOM 789 N N . ALA A 1 97 ? 1.236 1.970 -3.738 1.00 88.88 97 ALA A N 1
ATOM 790 C CA . ALA A 1 97 ? 2.301 2.562 -2.929 1.00 88.88 97 ALA A CA 1
ATOM 791 C C . ALA A 1 97 ? 2.922 3.819 -3.558 1.00 88.88 97 ALA A C 1
ATOM 793 O O . ALA A 1 97 ? 3.630 4.544 -2.875 1.00 88.88 97 ALA A O 1
ATOM 794 N N . TYR A 1 98 ? 2.681 4.098 -4.841 1.00 87.81 98 TYR A N 1
ATOM 795 C CA . TYR A 1 98 ? 3.274 5.239 -5.545 1.00 87.81 98 TYR A CA 1
ATOM 796 C C . TYR A 1 98 ? 2.300 6.402 -5.681 1.00 87.81 98 TYR A C 1
ATOM 798 O O . TYR A 1 98 ? 2.678 7.566 -5.603 1.00 87.81 98 TYR A O 1
ATOM 806 N N . THR A 1 99 ? 1.031 6.087 -5.932 1.00 86.50 99 THR A N 1
ATOM 807 C CA . THR A 1 99 ? -0.012 7.097 -6.153 1.00 86.50 99 THR A CA 1
ATOM 808 C C . THR A 1 99 ? -0.877 7.313 -4.922 1.00 86.50 99 THR A C 1
ATOM 810 O O . THR A 1 99 ? -1.613 8.298 -4.855 1.00 86.50 99 THR A O 1
ATOM 813 N N . GLY A 1 100 ? -0.853 6.384 -3.964 1.00 84.75 100 GLY A N 1
ATOM 814 C CA . GLY A 1 100 ? -1.793 6.304 -2.853 1.00 84.75 100 GLY A CA 1
ATOM 815 C C . GLY A 1 100 ? -3.237 6.138 -3.318 1.00 84.75 100 GLY A C 1
ATOM 816 O O . GLY A 1 100 ? -4.163 6.589 -2.647 1.00 84.75 100 GLY A O 1
ATOM 817 N N . LYS A 1 101 ? -3.447 5.625 -4.532 1.00 86.06 101 LYS A N 1
ATOM 818 C CA . LYS A 1 101 ? -4.783 5.337 -5.037 1.00 86.06 101 LYS A CA 1
ATOM 819 C C . LYS A 1 101 ? -5.264 4.050 -4.391 1.00 86.06 101 LYS A C 1
ATOM 821 O O . LYS A 1 101 ? -4.559 3.050 -4.400 1.00 86.06 101 LYS A O 1
ATOM 826 N N . LEU A 1 102 ? -6.478 4.068 -3.878 1.00 85.56 102 LEU A N 1
ATOM 827 C CA . LEU A 1 102 ? -7.140 2.874 -3.388 1.00 85.56 102 LEU A CA 1
ATOM 828 C C . LEU A 1 102 ? -7.274 1.818 -4.496 1.00 85.56 102 LEU A C 1
ATOM 830 O O . LEU A 1 102 ? -7.788 2.101 -5.580 1.00 85.56 102 LEU A O 1
ATOM 834 N N . ILE A 1 103 ? -6.793 0.612 -4.207 1.00 87.81 103 ILE A N 1
ATOM 835 C CA . ILE A 1 103 ? -6.889 -0.568 -5.068 1.00 87.81 103 ILE A CA 1
ATOM 836 C C . ILE A 1 103 ? -8.073 -1.427 -4.628 1.00 87.81 103 ILE A C 1
ATOM 838 O O . ILE A 1 103 ? -8.887 -1.809 -5.466 1.00 87.81 103 ILE A O 1
ATOM 842 N N . ALA A 1 104 ? -8.159 -1.739 -3.333 1.00 85.25 104 ALA A N 1
ATOM 843 C CA . ALA A 1 104 ? -9.189 -2.616 -2.789 1.00 85.25 104 ALA A CA 1
ATOM 844 C C . ALA A 1 104 ? -9.392 -2.391 -1.286 1.00 85.25 104 ALA A C 1
ATOM 846 O O . ALA A 1 104 ? -8.495 -1.905 -0.599 1.00 85.25 104 ALA A O 1
ATOM 847 N N . ILE A 1 105 ? -10.552 -2.818 -0.786 1.00 81.94 105 ILE A N 1
ATOM 848 C CA . ILE A 1 105 ? -10.769 -3.118 0.630 1.00 81.94 105 ILE A CA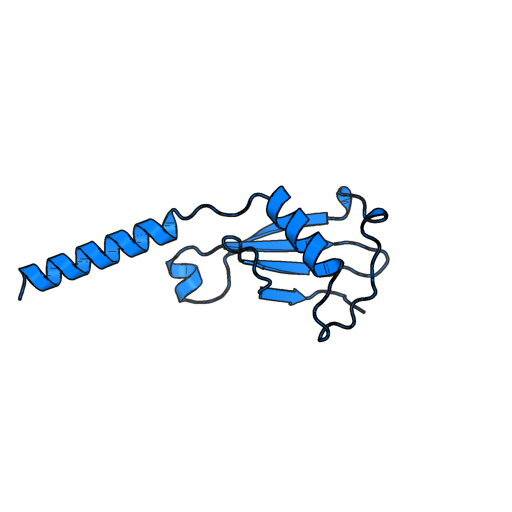 1
ATOM 849 C C . ILE A 1 105 ? -11.227 -4.558 0.768 1.00 81.94 105 ILE A C 1
ATOM 851 O O . ILE A 1 105 ? -12.016 -5.042 -0.042 1.00 81.94 105 ILE A O 1
ATOM 855 N N . TYR A 1 106 ? -10.735 -5.228 1.800 1.00 83.38 106 TYR A N 1
ATOM 856 C CA . TYR A 1 106 ? -11.148 -6.573 2.186 1.00 83.38 106 TYR A CA 1
ATOM 857 C C . TYR A 1 106 ? -10.980 -6.762 3.697 1.00 83.38 106 TYR A C 1
ATOM 859 O O . TYR A 1 106 ? -10.539 -5.853 4.392 1.00 83.38 106 TYR A O 1
ATOM 867 N N . GLY A 1 107 ? -11.351 -7.937 4.203 1.00 78.12 107 GLY A N 1
ATOM 868 C CA . GLY A 1 107 ? -11.400 -8.222 5.638 1.00 78.12 107 GLY A CA 1
ATOM 869 C C . GLY A 1 107 ? -12.815 -8.073 6.209 1.00 78.12 107 GLY A C 1
ATOM 870 O O . GLY A 1 107 ? -13.750 -7.759 5.465 1.00 78.12 107 GLY A O 1
ATOM 871 N N . PRO A 1 108 ? -13.010 -8.361 7.503 1.00 73.81 108 PRO A N 1
ATOM 872 C CA . PRO A 1 108 ? -14.302 -8.212 8.163 1.00 73.81 108 PRO A CA 1
ATOM 873 C C . PRO A 1 108 ? -14.678 -6.727 8.251 1.00 73.81 108 PRO A C 1
ATOM 875 O O . PRO A 1 108 ? -14.134 -5.965 9.051 1.00 73.81 108 PRO A O 1
ATOM 878 N N . VAL A 1 109 ? -15.595 -6.327 7.369 1.00 65.50 109 VAL A N 1
ATOM 879 C CA . VAL A 1 109 ? -16.099 -4.952 7.210 1.00 65.50 109 VAL A CA 1
ATOM 880 C C . VAL A 1 109 ? -17.554 -4.779 7.661 1.00 65.50 109 VAL A C 1
ATOM 882 O O . VAL A 1 109 ? -18.064 -3.660 7.631 1.00 65.50 109 VAL A O 1
ATOM 885 N N . SER A 1 110 ? -18.213 -5.865 8.077 1.00 54.78 110 SER A N 1
ATOM 886 C CA . SER A 1 110 ? -19.572 -5.907 8.637 1.00 54.78 110 SER A CA 1
ATOM 887 C C . SER A 1 110 ? -19.897 -7.290 9.182 1.00 54.78 110 SER A C 1
ATOM 889 O O . SER A 1 110 ? -19.529 -8.253 8.465 1.00 54.78 110 SER A O 1
#

Sequence (110 aa):
MKKIFWGLVVSVGILFSYYYQMPIMTANEVTIKAIEILQKPPEEWKFPYVELKDIPLENIQVQLTPQAGFLNKLVNKQQCELTIKYQDLEPTLALDAYTGKLIAIYGPVS

Organism: NCBI:txid2283160

pLDDT: mean 80.83, std 9.12, range [54.78, 93.31]

Secondary structure (DSSP, 8-state):
-HHHHHHHHHHHHHHHHHHHTPPPPPHHHHHHHHHHHHHS--TT-------GGG--GGGEEEEEEEPSSHHHHHTT-EEEEEEE-BTTB--EEEEETTT--EEEEES---